Protein AF-A0A4Z1CUB9-F1 (afdb_monomer_lite)

Structure (mmCIF, N/CA/C/O backbone):
data_AF-A0A4Z1CUB9-F1
#
_entry.id   AF-A0A4Z1CUB9-F1
#
loop_
_atom_site.group_PDB
_atom_site.id
_atom_site.type_symbol
_atom_site.label_atom_id
_atom_site.label_alt_id
_atom_site.label_comp_id
_atom_site.label_asym_id
_atom_site.label_entity_id
_atom_site.label_seq_id
_atom_site.pdbx_PDB_ins_code
_atom_site.Cartn_x
_atom_site.Cartn_y
_atom_site.Cartn_z
_atom_site.occupancy
_atom_site.B_iso_or_equiv
_atom_site.auth_seq_id
_atom_site.auth_comp_id
_atom_site.auth_asym_id
_atom_site.auth_atom_id
_atom_site.pdbx_PDB_model_num
ATOM 1 N N . MET A 1 1 ? -4.296 -4.837 27.053 1.00 65.88 1 MET A N 1
ATOM 2 C CA . MET A 1 1 ? -3.183 -5.294 26.195 1.00 65.88 1 MET A CA 1
ATOM 3 C C . MET A 1 1 ? -3.447 -4.981 24.726 1.00 65.88 1 MET A C 1
ATOM 5 O O . MET A 1 1 ? -2.749 -4.130 24.208 1.00 65.88 1 MET A O 1
ATOM 9 N N . PHE A 1 2 ? -4.479 -5.542 24.079 1.00 73.50 2 PHE A N 1
ATOM 10 C CA . PHE A 1 2 ? -4.755 -5.252 22.656 1.00 73.50 2 PHE A CA 1
ATOM 11 C C . PHE A 1 2 ? -5.100 -3.783 22.350 1.00 73.50 2 PHE A C 1
ATOM 13 O O . PHE A 1 2 ? -4.668 -3.264 21.329 1.00 73.50 2 PHE A O 1
ATOM 20 N N . ALA A 1 3 ? -5.815 -3.082 23.239 1.00 77.69 3 ALA A N 1
ATOM 21 C CA . ALA A 1 3 ? -6.125 -1.659 23.049 1.00 77.69 3 ALA A CA 1
ATOM 22 C C . ALA A 1 3 ? -4.862 -0.770 23.013 1.00 77.69 3 ALA A C 1
ATOM 24 O O . ALA A 1 3 ? -4.746 0.096 22.152 1.00 77.69 3 ALA A O 1
ATOM 25 N N . ASP A 1 4 ? -3.881 -1.029 23.885 1.00 87.50 4 ASP A N 1
ATOM 26 C CA . ASP A 1 4 ? -2.621 -0.272 23.911 1.00 87.50 4 ASP A CA 1
ATOM 27 C C . ASP A 1 4 ? -1.769 -0.520 22.663 1.00 87.50 4 ASP A C 1
ATOM 29 O O . ASP A 1 4 ? -1.042 0.367 22.217 1.00 87.50 4 ASP A O 1
ATOM 33 N N . GLU A 1 5 ? -1.845 -1.727 22.102 1.00 91.31 5 GLU A N 1
ATOM 34 C CA . GLU A 1 5 ? -1.133 -2.100 20.881 1.00 91.31 5 GLU A CA 1
ATOM 35 C C . GLU A 1 5 ? -1.756 -1.443 19.643 1.00 91.31 5 GLU A C 1
ATOM 37 O O . GLU A 1 5 ? -1.029 -0.902 18.811 1.00 91.31 5 GLU A O 1
ATOM 42 N N . VAL A 1 6 ? -3.091 -1.398 19.562 1.00 92.12 6 VAL A N 1
ATOM 43 C CA . VAL A 1 6 ? -3.822 -0.669 18.510 1.00 92.12 6 VAL A CA 1
ATOM 44 C C . VAL A 1 6 ? -3.415 0.807 18.493 1.00 92.12 6 VAL A C 1
ATOM 46 O O . VAL A 1 6 ? -3.063 1.332 17.438 1.00 92.12 6 VAL A O 1
ATOM 49 N N . GLU A 1 7 ? -3.376 1.463 19.654 1.00 93.50 7 GLU A N 1
ATOM 50 C CA . GLU A 1 7 ? -2.996 2.880 19.750 1.00 93.50 7 GLU A CA 1
ATOM 51 C C . GLU A 1 7 ? -1.497 3.126 19.512 1.00 93.50 7 GLU A C 1
ATOM 53 O O . GLU A 1 7 ? -1.091 4.199 19.064 1.00 93.50 7 GLU A O 1
ATOM 58 N N . GLN A 1 8 ? -0.629 2.158 19.811 1.00 94.75 8 GLN A N 1
ATOM 59 C CA . GLN A 1 8 ? 0.788 2.243 19.439 1.00 94.75 8 GLN A CA 1
ATOM 60 C C . GLN A 1 8 ? 0.991 2.114 17.929 1.00 94.75 8 GLN A C 1
ATOM 62 O O . GLN A 1 8 ? 1.764 2.878 17.353 1.00 94.75 8 GLN A O 1
ATOM 67 N N . LEU A 1 9 ? 0.292 1.179 17.282 1.00 94.75 9 LEU A N 1
ATOM 68 C CA . LEU A 1 9 ? 0.345 1.008 15.832 1.00 94.75 9 LEU A CA 1
ATOM 69 C C . LEU A 1 9 ? -0.219 2.229 15.102 1.00 94.75 9 LEU A C 1
ATOM 71 O O . LEU A 1 9 ? 0.393 2.677 14.138 1.00 94.75 9 LEU A O 1
ATOM 75 N N . ALA A 1 10 ? -1.326 2.800 15.587 1.00 92.38 10 ALA A N 1
ATOM 76 C CA . ALA A 1 10 ? -1.898 4.023 15.029 1.00 92.38 10 ALA A CA 1
ATOM 77 C C . ALA A 1 10 ? -0.921 5.208 15.127 1.00 92.38 10 ALA A C 1
ATOM 79 O O . ALA A 1 10 ? -0.652 5.854 14.120 1.00 92.38 10 ALA A O 1
ATOM 80 N N . ARG A 1 11 ? -0.295 5.427 16.294 1.00 94.25 11 ARG A N 1
ATOM 81 C CA . ARG A 1 11 ? 0.723 6.485 16.458 1.00 94.25 11 ARG A CA 1
ATOM 82 C C . ARG A 1 11 ? 1.932 6.296 15.549 1.00 94.25 11 ARG A C 1
ATOM 84 O O . ARG A 1 11 ? 2.366 7.242 14.907 1.00 94.25 11 ARG A O 1
ATOM 91 N N . ARG A 1 12 ? 2.447 5.068 15.442 1.00 95.25 12 ARG A N 1
ATOM 92 C CA . ARG A 1 12 ? 3.533 4.758 14.499 1.00 95.25 12 ARG A CA 1
ATOM 93 C C . ARG A 1 12 ? 3.124 5.011 13.052 1.00 95.25 12 ARG A C 1
ATOM 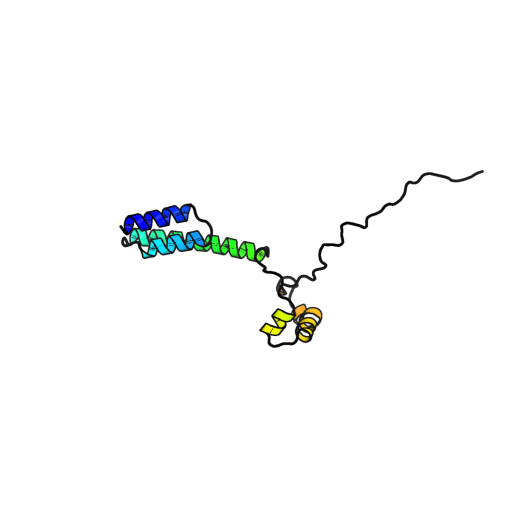95 O O . ARG A 1 12 ? 3.947 5.440 12.255 1.00 95.25 12 ARG A O 1
ATOM 102 N N . ALA A 1 13 ? 1.865 4.752 12.708 1.00 93.69 13 ALA A N 1
ATOM 103 C CA . ALA A 1 13 ? 1.356 5.022 11.374 1.00 93.69 13 ALA A CA 1
ATOM 104 C C . ALA A 1 13 ? 1.293 6.524 11.058 1.00 93.69 13 ALA A C 1
ATOM 106 O O . ALA A 1 13 ? 1.463 6.896 9.901 1.00 93.69 13 ALA A O 1
ATOM 107 N N . ASP A 1 14 ? 1.072 7.383 12.055 1.00 92.81 14 ASP A N 1
ATOM 108 C CA . ASP A 1 14 ? 1.096 8.841 11.873 1.00 92.81 14 ASP A CA 1
ATOM 109 C C . ASP A 1 14 ? 2.512 9.382 11.628 1.00 92.81 14 ASP A C 1
ATOM 111 O O . ASP A 1 14 ? 2.681 10.402 10.962 1.00 92.81 14 ASP A O 1
ATOM 115 N N . GLU A 1 15 ? 3.530 8.674 12.118 1.00 94.12 15 GLU A N 1
ATOM 116 C CA . GLU A 1 15 ? 4.945 8.971 11.870 1.00 94.12 15 GLU A CA 1
ATOM 117 C C . GLU A 1 15 ? 5.458 8.357 10.550 1.00 94.12 15 GLU A C 1
ATOM 119 O O . GLU A 1 15 ? 6.491 8.780 10.029 1.00 94.12 15 GLU A O 1
ATOM 124 N N . ALA A 1 16 ? 4.740 7.376 9.993 1.00 91.38 16 ALA A N 1
ATOM 125 C CA . ALA A 1 16 ? 5.107 6.661 8.774 1.00 91.38 16 ALA A CA 1
ATOM 126 C C . ALA A 1 16 ? 4.492 7.281 7.505 1.00 91.38 16 ALA A C 1
ATOM 128 O O . ALA A 1 16 ? 3.426 7.898 7.519 1.00 91.38 16 ALA A O 1
ATOM 129 N N . GLY A 1 17 ? 5.144 7.058 6.362 1.00 88.81 17 GLY A N 1
ATOM 130 C CA . GLY A 1 17 ? 4.672 7.486 5.042 1.00 88.81 17 GLY A CA 1
ATOM 131 C C . GLY A 1 17 ? 4.308 6.317 4.123 1.00 88.81 17 GLY A C 1
ATOM 132 O O . GLY A 1 17 ? 4.712 5.175 4.342 1.00 88.81 17 GLY A O 1
ATOM 133 N N . GLY A 1 18 ? 3.559 6.610 3.057 1.00 89.50 18 GLY A N 1
ATOM 134 C CA . GLY A 1 18 ? 3.336 5.684 1.943 1.00 89.50 18 GLY A CA 1
ATOM 135 C C . GLY A 1 18 ? 2.789 4.309 2.352 1.00 89.50 18 GLY A C 1
ATOM 136 O O . GLY A 1 18 ? 1.813 4.204 3.094 1.00 89.50 18 GLY A O 1
ATOM 137 N N . ALA A 1 19 ? 3.405 3.244 1.833 1.00 90.12 19 ALA A N 1
ATOM 138 C CA . ALA A 1 19 ? 2.953 1.865 2.035 1.00 90.12 19 ALA A CA 1
ATOM 139 C C . ALA A 1 19 ? 3.089 1.374 3.489 1.00 90.12 19 ALA A C 1
ATOM 141 O O . ALA A 1 19 ? 2.257 0.594 3.947 1.00 90.12 19 ALA A O 1
ATOM 142 N N . GLU A 1 20 ? 4.088 1.855 4.233 1.00 92.69 20 GLU A N 1
ATOM 143 C CA . GLU A 1 20 ? 4.299 1.462 5.632 1.00 92.69 20 GLU A CA 1
ATOM 144 C C . GLU A 1 20 ? 3.146 1.941 6.523 1.00 92.69 20 GLU A C 1
ATOM 146 O O . GLU A 1 20 ? 2.615 1.180 7.335 1.00 92.69 20 GLU A O 1
ATOM 151 N N . ARG A 1 21 ? 2.667 3.171 6.293 1.00 94.81 21 ARG A N 1
ATOM 152 C CA . ARG A 1 21 ? 1.475 3.699 6.968 1.00 94.81 21 ARG A CA 1
ATOM 153 C C . ARG A 1 21 ? 0.241 2.824 6.731 1.00 94.81 21 ARG A C 1
ATOM 155 O O . ARG A 1 21 ? -0.530 2.587 7.660 1.00 94.81 21 ARG A O 1
ATOM 162 N N . VAL A 1 22 ? 0.056 2.332 5.503 1.00 95.19 22 VAL A N 1
ATOM 163 C CA . VAL A 1 22 ? -1.058 1.433 5.149 1.00 95.19 22 VAL A CA 1
ATOM 164 C C . VAL A 1 22 ? -0.979 0.135 5.949 1.00 95.19 22 VAL A C 1
ATOM 166 O O . VAL A 1 22 ? -1.984 -0.299 6.511 1.00 95.19 22 VAL A O 1
ATOM 169 N N . GLU A 1 23 ? 0.205 -0.475 6.030 1.00 95.31 23 GLU A N 1
ATOM 170 C CA . GLU A 1 23 ? 0.391 -1.740 6.743 1.00 95.31 23 GLU A CA 1
ATOM 171 C C . GLU A 1 23 ? 0.133 -1.593 8.250 1.00 95.31 23 GLU A C 1
ATOM 173 O O . GLU A 1 23 ? -0.574 -2.414 8.842 1.00 95.31 23 GLU A O 1
ATOM 178 N N . LEU A 1 24 ? 0.659 -0.531 8.869 1.00 97.25 24 LEU A N 1
ATOM 179 C CA . LEU A 1 24 ? 0.490 -0.274 10.301 1.00 97.25 24 LEU A CA 1
ATOM 180 C C . LEU A 1 24 ? -0.985 -0.067 10.676 1.00 97.25 24 LEU A C 1
ATOM 182 O O . LEU A 1 24 ? -1.459 -0.668 11.645 1.00 97.25 24 LEU A O 1
ATOM 186 N N . LEU A 1 25 ? -1.736 0.705 9.881 1.00 96.62 25 LEU A N 1
ATOM 187 C CA . LEU A 1 25 ? -3.173 0.912 10.100 1.00 96.62 25 LEU A CA 1
ATOM 188 C C . LEU A 1 25 ? -3.990 -0.362 9.862 1.00 96.62 25 LEU A C 1
ATOM 190 O O . LEU A 1 25 ? -4.882 -0.668 10.654 1.00 96.62 25 LEU A O 1
ATOM 194 N N . ALA A 1 26 ? -3.660 -1.148 8.833 1.00 95.75 26 ALA A N 1
ATOM 195 C CA . ALA A 1 26 ? -4.323 -2.425 8.578 1.00 95.75 26 ALA A CA 1
ATOM 196 C C . ALA A 1 26 ? -4.093 -3.423 9.727 1.00 95.75 26 ALA A C 1
ATOM 198 O O . ALA A 1 26 ? -5.013 -4.136 10.139 1.00 95.75 26 ALA A O 1
ATOM 199 N N . ARG A 1 27 ? -2.878 -3.449 10.291 1.00 96.25 27 ARG A N 1
ATOM 200 C CA . ARG A 1 27 ? -2.551 -4.271 11.463 1.00 96.25 27 ARG A CA 1
ATOM 201 C C . ARG A 1 27 ? -3.319 -3.805 12.702 1.00 96.25 27 ARG A C 1
ATOM 203 O O . ARG A 1 27 ? -3.898 -4.644 13.390 1.00 96.25 27 ARG A O 1
ATOM 210 N N . ALA A 1 28 ? -3.400 -2.494 12.938 1.00 95.44 28 ALA A N 1
ATOM 211 C CA . ALA A 1 28 ? -4.203 -1.923 14.020 1.00 95.44 28 ALA A CA 1
ATOM 212 C C . ALA A 1 28 ? -5.695 -2.281 13.874 1.00 95.44 28 ALA A C 1
ATOM 214 O O . ALA A 1 28 ? -6.324 -2.728 14.831 1.00 95.44 28 ALA A O 1
ATOM 215 N N . ALA A 1 29 ? -6.252 -2.172 12.664 1.00 94.75 29 ALA A N 1
ATOM 216 C CA . ALA A 1 29 ? -7.647 -2.508 12.381 1.00 94.75 29 ALA A CA 1
ATOM 217 C C . ALA A 1 29 ? -7.970 -3.991 12.631 1.00 94.75 29 ALA A C 1
ATOM 219 O O . ALA A 1 29 ? -9.077 -4.319 13.056 1.00 94.75 29 ALA A O 1
ATOM 220 N N . ASN A 1 30 ? -7.020 -4.897 12.388 1.00 94.19 30 ASN A N 1
ATOM 221 C CA . ASN A 1 30 ? -7.199 -6.325 12.659 1.00 94.19 30 ASN A CA 1
ATOM 222 C C . ASN A 1 30 ? -7.168 -6.669 14.155 1.00 94.19 30 ASN A C 1
ATOM 224 O O . ASN A 1 30 ? -7.773 -7.661 14.555 1.00 94.19 30 ASN A O 1
ATOM 228 N N . LEU A 1 31 ? -6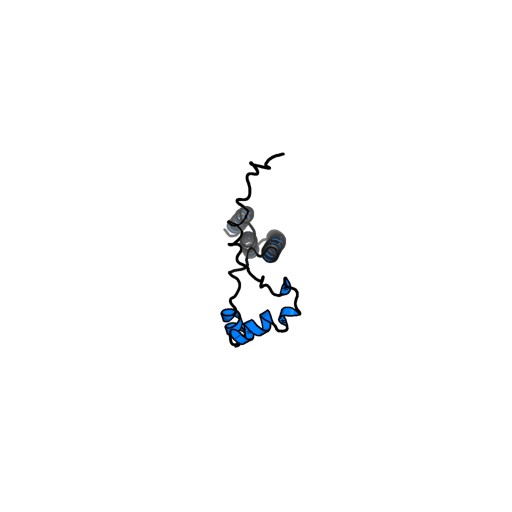.492 -5.858 14.973 1.00 95.38 31 LEU A N 1
ATOM 229 C CA . LEU A 1 31 ? -6.428 -6.023 16.430 1.00 95.38 31 LEU A CA 1
ATOM 230 C C . LEU A 1 31 ? -7.575 -5.309 17.166 1.00 95.38 31 LEU A C 1
ATOM 232 O O . LEU A 1 31 ? -7.864 -5.632 18.319 1.00 95.38 31 LEU A O 1
ATOM 236 N N . ALA A 1 32 ? -8.233 -4.345 16.521 1.00 93.69 32 ALA A N 1
ATOM 237 C CA . ALA A 1 32 ? -9.323 -3.582 17.112 1.00 93.69 32 ALA A CA 1
ATOM 238 C C . ALA A 1 32 ? -10.569 -4.457 17.352 1.00 93.69 32 ALA A C 1
ATOM 240 O O . ALA A 1 32 ? -11.209 -4.942 16.416 1.00 93.69 32 ALA A O 1
ATOM 241 N N . ILE A 1 33 ? -10.925 -4.623 18.630 1.00 92.00 33 ILE A N 1
ATOM 242 C CA . ILE A 1 33 ? -12.127 -5.351 19.068 1.00 92.00 33 ILE A CA 1
ATOM 243 C C . ILE A 1 33 ? -13.372 -4.458 18.968 1.00 92.00 33 ILE A C 1
ATOM 245 O O . ILE A 1 33 ? -14.442 -4.944 18.606 1.00 92.00 33 ILE A O 1
ATOM 249 N N . ASP A 1 34 ? -13.237 -3.160 19.268 1.00 93.62 34 ASP A N 1
ATOM 250 C CA . ASP A 1 34 ? -14.336 -2.199 19.139 1.00 93.62 34 ASP A CA 1
ATOM 251 C C . ASP A 1 34 ? -14.687 -1.982 17.653 1.00 93.62 34 ASP A C 1
ATOM 253 O O . ASP A 1 34 ? -13.833 -1.519 16.885 1.00 93.62 34 ASP A O 1
ATOM 257 N N . PRO A 1 35 ? -15.925 -2.292 17.222 1.00 92.88 35 PRO A N 1
ATOM 258 C CA . PRO A 1 35 ? -16.329 -2.164 15.826 1.00 92.88 35 PRO A CA 1
ATOM 259 C C . PRO A 1 35 ? -16.281 -0.723 15.304 1.00 92.88 35 PRO A C 1
ATOM 261 O O . PRO A 1 35 ? -16.009 -0.526 14.115 1.00 92.88 35 PRO A O 1
ATOM 264 N N . LEU A 1 36 ? -16.509 0.284 16.155 1.00 95.94 36 LEU A N 1
ATOM 265 C CA . LEU A 1 36 ? -16.438 1.685 15.732 1.00 95.94 36 LEU A CA 1
ATOM 266 C C . LEU A 1 36 ? -14.990 2.086 15.456 1.00 95.94 36 LEU A C 1
ATOM 268 O O . LEU A 1 36 ? -14.679 2.519 14.343 1.00 95.94 36 LEU A O 1
ATOM 272 N N . ARG A 1 37 ? -14.087 1.830 16.411 1.00 94.31 37 ARG A N 1
ATOM 273 C CA . ARG A 1 37 ? -12.650 2.065 16.228 1.00 94.31 37 ARG A CA 1
ATOM 274 C C . ARG A 1 37 ? -12.077 1.289 15.044 1.00 94.31 37 ARG A C 1
ATOM 276 O O . ARG A 1 37 ? -11.285 1.825 14.274 1.00 94.31 37 ARG A O 1
ATOM 283 N N . ARG A 1 38 ? -12.500 0.038 14.845 1.00 95.31 38 ARG A N 1
ATOM 284 C CA . ARG A 1 38 ? -12.083 -0.765 13.688 1.00 95.31 38 ARG A CA 1
ATOM 285 C C . ARG A 1 38 ? -12.501 -0.125 12.366 1.00 95.31 38 ARG A C 1
ATOM 287 O O . ARG A 1 38 ? -11.700 -0.080 11.436 1.00 95.31 38 ARG A O 1
ATOM 294 N N . THR A 1 39 ? -13.734 0.370 12.280 1.00 97.50 39 THR A N 1
ATOM 295 C CA . THR A 1 39 ? -14.244 1.034 11.071 1.00 97.50 39 THR A CA 1
ATOM 296 C C . THR A 1 39 ? -13.447 2.298 10.765 1.00 97.50 39 THR A C 1
ATOM 298 O O . THR A 1 39 ? -13.033 2.500 9.626 1.00 97.50 39 THR A O 1
ATOM 301 N N . GLU A 1 40 ? -13.157 3.105 11.784 1.00 97.12 40 GLU A N 1
ATOM 302 C CA . GLU A 1 40 ? -12.318 4.297 11.653 1.00 97.12 40 GLU A CA 1
ATOM 303 C C . GLU A 1 40 ? -10.924 3.957 11.102 1.00 97.12 40 GLU A C 1
ATOM 305 O O . GLU A 1 40 ? -10.485 4.537 10.108 1.00 97.12 40 GLU A O 1
ATOM 310 N N . LEU A 1 41 ? -10.254 2.953 11.677 1.00 96.69 41 LEU A N 1
ATOM 311 C CA . LEU A 1 41 ? -8.931 2.511 11.224 1.00 96.69 41 LEU A CA 1
ATOM 312 C C . LEU A 1 41 ? -8.951 1.996 9.776 1.00 96.69 41 LEU A C 1
ATOM 314 O O . LEU A 1 41 ? -8.011 2.244 9.019 1.00 96.69 41 LEU A O 1
ATOM 318 N N . LEU A 1 42 ? -10.027 1.327 9.351 1.00 96.75 42 LEU A N 1
ATOM 319 C CA . LEU A 1 42 ? -10.198 0.901 7.959 1.00 96.75 42 LEU A CA 1
ATOM 320 C C . LEU A 1 42 ? -10.372 2.091 7.007 1.00 96.75 42 LEU A C 1
ATOM 322 O O . LEU A 1 42 ? -9.785 2.089 5.924 1.00 96.75 42 LEU A O 1
ATOM 326 N N . MET A 1 43 ? -11.117 3.125 7.407 1.00 97.25 43 MET A N 1
ATOM 327 C CA . MET A 1 43 ? -11.245 4.353 6.614 1.00 97.25 43 MET A CA 1
ATOM 328 C C . MET A 1 43 ? -9.893 5.063 6.472 1.00 97.25 43 MET A C 1
ATOM 330 O O . MET A 1 43 ? -9.520 5.462 5.368 1.00 97.25 43 MET A O 1
ATOM 334 N N . LEU A 1 44 ? -9.119 5.147 7.558 1.00 96.31 44 LEU A N 1
ATOM 335 C CA . LEU A 1 44 ? -7.765 5.705 7.534 1.00 96.31 44 LEU A CA 1
ATOM 336 C C . LEU A 1 44 ? -6.815 4.879 6.656 1.00 96.31 44 LEU A C 1
ATOM 338 O O . LEU A 1 44 ? -5.997 5.451 5.936 1.00 96.31 44 LEU A O 1
ATOM 342 N N . THR A 1 45 ? -6.940 3.549 6.681 1.00 96.69 45 THR A N 1
ATOM 343 C CA . THR A 1 45 ? -6.170 2.639 5.819 1.00 96.69 45 THR A CA 1
ATOM 344 C C . THR A 1 45 ? -6.481 2.892 4.344 1.00 96.69 45 THR A C 1
ATOM 346 O O . THR A 1 45 ? -5.567 2.969 3.526 1.00 96.69 45 THR A O 1
ATOM 349 N N . ALA A 1 46 ? -7.761 3.055 3.994 1.00 93.81 46 ALA A N 1
ATOM 350 C CA . ALA A 1 46 ? -8.184 3.317 2.622 1.00 93.81 46 ALA A CA 1
ATOM 351 C C . ALA A 1 46 ? -7.670 4.672 2.100 1.00 93.81 46 ALA A C 1
ATOM 353 O O . ALA A 1 46 ? -7.164 4.736 0.978 1.00 93.81 46 ALA A O 1
ATOM 354 N N . ASP A 1 47 ? -7.735 5.733 2.912 1.00 94.75 47 ASP A N 1
ATOM 355 C CA . ASP A 1 47 ? -7.158 7.041 2.562 1.00 94.75 47 ASP A CA 1
ATOM 356 C C . ASP A 1 47 ? -5.634 6.948 2.367 1.00 94.75 47 ASP A C 1
ATOM 358 O O . ASP A 1 47 ? -5.108 7.403 1.347 1.00 94.75 47 ASP A O 1
ATOM 362 N N . ALA A 1 48 ? -4.931 6.275 3.288 1.00 92.44 48 ALA A N 1
ATOM 363 C CA . ALA A 1 48 ? -3.491 6.034 3.188 1.00 92.44 48 ALA A CA 1
ATOM 364 C C . ALA A 1 48 ? -3.128 5.303 1.888 1.00 92.44 48 ALA A C 1
ATOM 366 O O . ALA A 1 48 ? -2.205 5.706 1.178 1.00 92.44 48 ALA A O 1
ATOM 367 N N . ALA A 1 49 ? -3.881 4.251 1.557 1.00 91.94 49 ALA A N 1
ATOM 368 C CA . ALA A 1 49 ? -3.661 3.446 0.364 1.00 91.94 49 ALA A CA 1
ATOM 369 C C . ALA A 1 49 ? -3.903 4.260 -0.911 1.00 91.94 49 ALA A C 1
ATOM 371 O O . ALA A 1 49 ? -3.131 4.148 -1.861 1.00 91.94 49 ALA A O 1
ATOM 372 N N . GLY A 1 50 ? -4.923 5.124 -0.919 1.00 89.38 50 GLY A N 1
ATOM 373 C CA . GLY A 1 50 ? -5.190 6.040 -2.026 1.00 89.38 50 GLY A CA 1
ATOM 374 C C . GLY A 1 50 ? -4.028 7.001 -2.286 1.00 89.38 50 GLY A C 1
ATOM 375 O O . GLY A 1 50 ? -3.594 7.147 -3.431 1.00 89.38 50 GLY A O 1
ATOM 376 N N . ARG A 1 51 ? -3.474 7.611 -1.230 1.00 91.50 51 ARG A N 1
ATOM 377 C CA . ARG A 1 51 ? -2.310 8.510 -1.340 1.00 91.50 51 ARG A CA 1
ATOM 378 C C . ARG A 1 51 ? -1.058 7.764 -1.792 1.00 91.50 51 ARG A C 1
ATOM 380 O O . ARG A 1 51 ? -0.430 8.181 -2.761 1.00 91.50 51 ARG A O 1
ATOM 387 N N . ALA A 1 52 ? -0.756 6.625 -1.171 1.00 89.31 52 ALA A N 1
ATOM 388 C CA . ALA A 1 52 ? 0.397 5.803 -1.531 1.00 89.31 52 ALA A CA 1
ATOM 389 C C . ALA A 1 52 ? 0.322 5.320 -2.991 1.00 89.31 52 ALA A C 1
ATOM 391 O O . ALA A 1 52 ? 1.309 5.378 -3.724 1.00 89.31 52 ALA A O 1
ATOM 392 N N . ALA A 1 53 ? -0.861 4.901 -3.453 1.00 85.38 53 ALA A N 1
ATOM 393 C CA . ALA A 1 53 ? -1.077 4.519 -4.844 1.00 85.38 53 ALA A CA 1
ATOM 394 C C . ALA A 1 53 ? -0.890 5.706 -5.800 1.00 85.38 53 ALA A C 1
ATOM 396 O O . ALA A 1 53 ? -0.299 5.550 -6.870 1.00 85.38 53 ALA A O 1
ATOM 397 N N . HIS A 1 54 ? -1.363 6.897 -5.421 1.00 85.06 54 HIS A N 1
ATOM 398 C CA . HIS A 1 54 ? -1.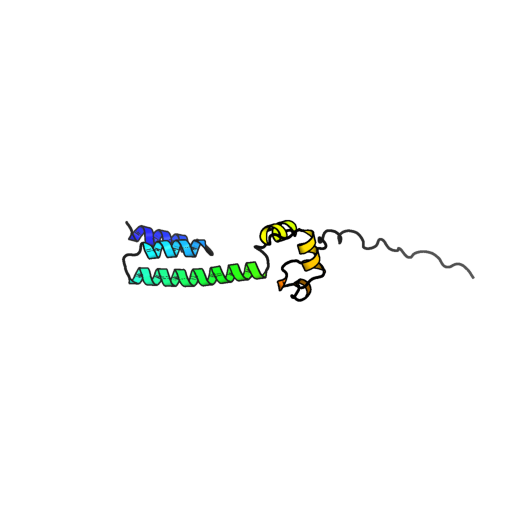170 8.109 -6.213 1.00 85.06 54 HIS A CA 1
ATOM 399 C C . HIS A 1 54 ? 0.313 8.482 -6.338 1.00 85.06 54 HIS A C 1
ATOM 401 O O . HIS A 1 54 ? 0.786 8.770 -7.438 1.00 85.06 54 HIS A O 1
ATOM 407 N N . GLU A 1 55 ? 1.059 8.424 -5.237 1.00 85.06 55 GLU A N 1
ATOM 408 C CA . GLU A 1 55 ? 2.499 8.678 -5.209 1.00 85.06 55 GLU A CA 1
ATOM 409 C C . GLU A 1 55 ? 3.267 7.660 -6.053 1.00 85.06 55 GLU A C 1
ATOM 411 O O . GLU A 1 55 ? 4.064 8.054 -6.908 1.00 85.06 55 GLU A O 1
ATOM 416 N N . ALA A 1 56 ? 2.968 6.367 -5.898 1.00 80.62 56 ALA A N 1
ATOM 417 C CA . ALA A 1 56 ? 3.577 5.299 -6.685 1.00 80.62 56 ALA A CA 1
ATOM 418 C C . ALA A 1 56 ? 3.278 5.451 -8.185 1.00 80.62 56 ALA A C 1
ATOM 420 O O . ALA A 1 56 ? 4.176 5.322 -9.019 1.00 80.62 56 ALA A O 1
ATOM 421 N N . ALA A 1 57 ? 2.039 5.795 -8.549 1.00 76.12 57 ALA A N 1
ATOM 422 C CA . ALA A 1 57 ? 1.671 6.082 -9.932 1.00 76.12 57 ALA A CA 1
ATOM 423 C C . ALA A 1 57 ? 2.383 7.337 -10.466 1.00 76.12 57 ALA A C 1
ATOM 425 O O . ALA A 1 57 ? 2.794 7.370 -11.629 1.00 76.12 57 ALA A O 1
ATOM 426 N N . GLY A 1 58 ? 2.557 8.363 -9.630 1.00 76.50 58 GLY A N 1
ATOM 427 C CA . GLY A 1 58 ? 3.339 9.556 -9.943 1.00 76.50 58 GLY A CA 1
ATOM 428 C C . GLY A 1 58 ? 4.807 9.226 -10.220 1.00 76.50 58 GLY A C 1
ATOM 429 O O . GLY A 1 58 ? 5.329 9.607 -11.268 1.00 76.50 58 GLY A O 1
ATOM 430 N N . ALA A 1 59 ? 5.444 8.459 -9.336 1.00 73.88 59 ALA A N 1
ATOM 431 C CA . ALA A 1 59 ? 6.824 7.998 -9.480 1.00 73.88 59 ALA A CA 1
ATOM 432 C C . ALA A 1 59 ? 7.005 7.123 -10.732 1.00 73.88 59 ALA A C 1
ATOM 434 O O . ALA A 1 59 ? 7.928 7.335 -11.520 1.00 73.88 59 ALA A O 1
ATOM 435 N N . ALA A 1 60 ? 6.071 6.204 -10.995 1.00 68.56 60 ALA A N 1
ATOM 436 C CA . ALA A 1 60 ? 6.071 5.383 -12.205 1.00 68.56 60 ALA A CA 1
ATOM 437 C C . ALA A 1 60 ? 5.943 6.229 -13.484 1.00 68.56 60 ALA A C 1
ATOM 439 O O . ALA A 1 60 ? 6.642 5.980 -14.467 1.00 68.56 60 ALA A O 1
ATOM 440 N N . ARG A 1 61 ? 5.100 7.273 -13.477 1.00 67.69 61 ARG A N 1
ATOM 441 C CA . ARG A 1 61 ? 4.977 8.219 -14.602 1.00 67.69 61 ARG A CA 1
ATOM 442 C C . ARG A 1 61 ? 6.250 9.035 -14.828 1.00 67.69 61 ARG A C 1
ATOM 444 O O . ARG A 1 61 ? 6.556 9.332 -15.982 1.00 67.69 61 ARG A O 1
ATOM 451 N N . ARG A 1 62 ? 6.966 9.395 -13.759 1.00 75.38 62 ARG A N 1
ATOM 452 C CA . ARG A 1 62 ? 8.264 10.091 -13.822 1.00 75.38 62 ARG A CA 1
ATOM 453 C C . ARG A 1 62 ? 9.430 9.155 -14.157 1.00 75.38 62 ARG A C 1
ATOM 455 O O . ARG A 1 62 ? 10.482 9.625 -14.568 1.00 75.38 62 ARG A O 1
ATOM 462 N N . GLY A 1 63 ? 9.221 7.841 -14.063 1.00 66.81 63 GLY A N 1
ATOM 463 C CA . GLY A 1 63 ? 10.236 6.827 -14.344 1.00 66.81 63 GLY A CA 1
ATOM 464 C C . GLY A 1 63 ? 11.225 6.606 -13.197 1.00 66.81 63 GLY A C 1
ATOM 465 O O . GLY A 1 63 ? 12.263 6.000 -13.429 1.00 66.81 63 GLY A O 1
ATOM 466 N N . GLU A 1 64 ? 10.905 7.064 -11.984 1.00 65.44 64 GLU A N 1
ATOM 467 C CA . GLU A 1 64 ? 11.787 7.025 -10.802 1.00 65.44 64 GLU A CA 1
ATOM 468 C C . GLU A 1 64 ? 12.014 5.602 -10.263 1.00 65.44 64 GLU A C 1
ATOM 470 O O . GLU A 1 64 ? 13.050 5.337 -9.671 1.00 65.44 64 GLU A O 1
ATOM 475 N N . ASN A 1 65 ? 11.093 4.674 -10.548 1.00 59.41 65 ASN A N 1
ATOM 476 C CA . ASN A 1 65 ? 11.195 3.251 -10.190 1.00 59.41 65 ASN A CA 1
ATOM 477 C C . ASN A 1 65 ? 11.448 2.352 -11.412 1.00 59.41 65 ASN A C 1
ATOM 479 O O . ASN A 1 65 ? 11.103 1.171 -11.404 1.00 59.41 65 ASN A O 1
ATOM 483 N N . ARG A 1 66 ? 11.987 2.903 -12.511 1.00 59.00 66 ARG A N 1
ATOM 484 C CA . ARG A 1 66 ? 12.561 2.049 -13.553 1.00 59.00 66 ARG A CA 1
ATOM 485 C C . ARG A 1 66 ? 13.883 1.523 -13.014 1.00 59.00 66 ARG A C 1
ATOM 487 O O . ARG A 1 66 ? 14.910 2.179 -13.175 1.00 59.00 66 ARG A O 1
ATOM 494 N N . ASP A 1 67 ? 13.857 0.331 -12.428 1.00 57.19 67 ASP A N 1
ATOM 495 C CA . ASP A 1 67 ? 15.062 -0.492 -12.407 1.00 57.19 67 ASP A CA 1
ATOM 496 C C . ASP A 1 67 ? 15.643 -0.529 -13.826 1.00 57.19 67 ASP A C 1
ATOM 498 O O . ASP A 1 67 ? 14.897 -0.448 -14.812 1.00 57.19 67 ASP A O 1
ATOM 502 N N . ALA A 1 68 ? 16.977 -0.545 -13.903 1.00 58.56 68 ALA A N 1
ATOM 503 C CA . ALA A 1 68 ? 17.769 -0.419 -15.124 1.00 58.56 68 ALA A CA 1
ATOM 504 C C . ALA A 1 68 ? 17.050 -1.005 -16.349 1.00 58.56 68 ALA A C 1
ATOM 506 O O . ALA A 1 68 ? 16.594 -2.147 -16.306 1.00 58.56 68 ALA A O 1
ATOM 507 N N . GLN A 1 69 ? 16.932 -0.207 -17.421 1.00 61.59 69 GLN A N 1
ATOM 508 C CA . GLN A 1 69 ? 16.220 -0.598 -18.643 1.00 61.59 69 GLN A CA 1
ATOM 509 C C . GLN A 1 69 ? 16.520 -2.056 -19.004 1.00 61.59 69 GLN A C 1
ATOM 511 O O . GLN A 1 69 ? 17.685 -2.419 -19.180 1.00 61.59 69 GLN A O 1
ATOM 516 N N . ALA A 1 70 ? 15.468 -2.874 -19.107 1.00 61.69 70 ALA A N 1
ATOM 517 C CA . ALA A 1 70 ? 15.617 -4.286 -19.423 1.00 61.69 70 ALA A CA 1
ATOM 518 C C . ALA A 1 70 ? 16.415 -4.446 -20.725 1.00 61.69 70 ALA A C 1
ATOM 520 O O . ALA A 1 70 ? 16.081 -3.848 -21.754 1.00 61.69 70 ALA A O 1
ATOM 521 N N . THR A 1 71 ? 17.487 -5.234 -20.685 1.00 68.44 71 THR A N 1
ATOM 522 C CA . THR A 1 71 ? 18.326 -5.463 -21.862 1.00 68.44 71 THR A CA 1
ATOM 523 C C . THR A 1 71 ? 17.571 -6.315 -22.885 1.00 68.44 71 THR A C 1
ATOM 525 O O . THR A 1 71 ? 16.698 -7.113 -22.537 1.00 68.44 71 THR A O 1
ATOM 528 N N . TYR A 1 72 ? 17.928 -6.207 -24.170 1.00 70.94 72 TYR A N 1
ATOM 529 C CA . TYR A 1 72 ? 17.338 -7.056 -25.220 1.00 70.94 72 TYR A CA 1
ATOM 530 C C . TYR A 1 72 ? 17.478 -8.557 -24.929 1.00 70.94 72 TYR A C 1
ATOM 532 O O . TYR A 1 72 ? 16.661 -9.356 -25.377 1.00 70.94 72 TYR A O 1
ATOM 540 N N . GLU A 1 73 ? 18.501 -8.934 -24.167 1.00 70.06 73 GLU A N 1
ATOM 541 C CA . GLU A 1 73 ? 18.741 -10.303 -23.726 1.00 70.06 73 GLU A CA 1
ATOM 542 C C . GLU A 1 73 ? 17.746 -10.746 -22.646 1.00 70.06 73 GLU A C 1
ATOM 544 O O . GLU A 1 73 ? 17.178 -11.829 -22.756 1.00 70.06 73 GLU A O 1
ATOM 549 N N . GLN A 1 74 ? 17.442 -9.888 -21.668 1.00 71.81 74 GLN A N 1
ATOM 550 C CA . GLN A 1 74 ? 16.421 -10.156 -20.648 1.00 71.81 74 GLN A CA 1
ATOM 551 C C . GLN A 1 74 ? 15.018 -10.262 -21.261 1.00 71.81 74 GLN A C 1
ATOM 553 O O . GLN A 1 74 ? 14.248 -11.159 -20.915 1.00 71.81 74 GLN A O 1
ATOM 558 N N . ILE A 1 75 ? 14.705 -9.387 -22.222 1.00 71.50 75 ILE A N 1
ATOM 559 C CA . ILE A 1 75 ? 13.437 -9.423 -22.964 1.00 71.50 75 ILE A CA 1
ATOM 560 C C . ILE A 1 75 ? 13.347 -10.704 -23.809 1.00 71.50 75 ILE A C 1
ATOM 562 O O . ILE A 1 75 ? 12.312 -11.371 -23.818 1.00 71.50 75 ILE A O 1
ATOM 566 N N . GLY A 1 76 ? 14.439 -11.084 -24.483 1.00 75.62 76 GLY A N 1
ATOM 567 C CA . GLY A 1 76 ? 14.519 -12.326 -25.254 1.00 75.62 76 GLY A CA 1
ATOM 568 C C . GLY A 1 76 ? 14.333 -13.567 -24.389 1.00 75.62 76 GLY A C 1
ATOM 569 O O . GLY A 1 76 ? 13.518 -14.427 -24.717 1.00 75.62 76 GLY A O 1
ATOM 570 N N . ALA A 1 77 ? 15.002 -13.623 -23.237 1.00 73.06 77 ALA A N 1
ATOM 571 C CA . ALA A 1 77 ? 14.872 -14.723 -22.289 1.00 73.06 77 ALA A CA 1
ATOM 572 C C . ALA A 1 77 ? 13.426 -14.893 -21.789 1.00 73.06 77 ALA A C 1
ATOM 574 O O . ALA A 1 77 ? 12.907 -16.010 -21.789 1.00 73.06 77 ALA A O 1
ATOM 575 N N . ALA A 1 78 ? 12.744 -13.796 -21.436 1.00 75.06 78 ALA A N 1
ATOM 576 C CA . ALA A 1 78 ? 11.352 -13.829 -20.983 1.00 75.06 78 ALA A CA 1
ATOM 577 C C . ALA A 1 78 ? 10.373 -14.277 -22.085 1.00 75.06 78 ALA A C 1
ATOM 579 O O . ALA A 1 78 ? 9.436 -15.029 -21.820 1.00 75.06 78 ALA A O 1
ATOM 580 N N . ALA A 1 79 ? 10.607 -13.852 -23.330 1.00 75.56 79 ALA A N 1
ATOM 581 C CA . ALA A 1 79 ? 9.758 -14.178 -24.475 1.00 75.56 79 ALA A CA 1
ATOM 582 C C . ALA A 1 79 ? 10.132 -15.497 -25.180 1.00 75.56 79 ALA A C 1
ATOM 584 O O . ALA A 1 79 ? 9.465 -15.881 -26.138 1.00 75.56 79 ALA A O 1
ATOM 585 N N . ARG A 1 80 ? 11.193 -16.190 -24.733 1.00 82.69 80 ARG A N 1
ATOM 586 C CA . ARG A 1 80 ? 11.815 -17.336 -25.431 1.00 82.69 80 ARG A CA 1
ATOM 587 C C . ARG A 1 80 ? 12.223 -17.008 -26.875 1.00 82.69 80 ARG A C 1
ATOM 589 O O . ARG A 1 80 ? 12.100 -17.835 -27.776 1.00 82.69 80 ARG A O 1
ATOM 596 N N . LEU A 1 81 ? 12.715 -15.793 -27.087 1.00 79.75 81 LEU A N 1
ATOM 597 C CA . LEU A 1 81 ? 13.203 -15.288 -28.367 1.00 79.75 81 LEU A CA 1
ATOM 598 C C . LEU A 1 81 ? 14.706 -15.018 -28.286 1.00 79.75 81 LEU A C 1
ATOM 600 O O . LEU A 1 81 ? 15.237 -14.675 -27.230 1.00 79.75 81 LEU A O 1
ATOM 604 N N . SER A 1 82 ? 15.405 -15.129 -29.415 1.00 80.50 82 SER A N 1
ATOM 605 C CA . SER A 1 82 ? 16.804 -14.709 -29.467 1.00 80.50 82 SER A CA 1
ATOM 606 C C . SER A 1 82 ? 16.918 -13.185 -29.377 1.00 80.50 82 SER A C 1
ATOM 608 O O . SER A 1 82 ? 16.043 -12.444 -29.841 1.00 80.50 82 SER A O 1
ATOM 610 N N . ARG A 1 83 ? 18.037 -12.709 -28.822 1.00 76.88 83 ARG A N 1
ATOM 611 C CA . ARG A 1 83 ? 18.361 -11.278 -28.718 1.00 76.88 83 ARG A CA 1
ATOM 612 C C . ARG A 1 83 ? 18.206 -10.547 -30.057 1.00 76.88 83 ARG A C 1
ATOM 614 O O . ARG A 1 83 ? 17.659 -9.449 -30.087 1.00 76.88 83 ARG A O 1
ATOM 621 N N . ASP A 1 84 ? 18.644 -11.159 -31.156 1.00 75.56 84 ASP A N 1
ATOM 622 C CA . ASP A 1 84 ? 18.597 -10.552 -32.493 1.00 75.56 84 ASP A CA 1
ATOM 623 C C . ASP A 1 84 ? 17.170 -10.395 -33.024 1.00 75.56 84 ASP A C 1
ATOM 625 O O . ASP A 1 84 ? 16.861 -9.411 -33.702 1.00 75.56 84 ASP A O 1
ATOM 629 N N . VAL A 1 85 ? 16.280 -11.339 -32.699 1.00 75.62 85 VAL A N 1
ATOM 630 C CA . VAL A 1 85 ? 14.855 -11.243 -33.043 1.00 75.62 85 VAL A CA 1
ATOM 631 C C . VAL A 1 85 ? 14.212 -10.101 -32.264 1.00 75.62 85 VAL A C 1
ATOM 633 O O . VAL A 1 85 ? 13.520 -9.277 -32.859 1.00 75.62 85 VAL A O 1
ATOM 636 N N . VAL A 1 86 ? 14.503 -9.988 -30.966 1.00 75.56 86 VAL A N 1
ATOM 637 C CA . VAL A 1 86 ? 14.008 -8.885 -30.130 1.00 75.56 86 VAL A CA 1
ATOM 638 C C . VAL A 1 86 ? 14.537 -7.536 -30.620 1.00 75.56 86 VAL A C 1
ATOM 640 O O . VAL A 1 86 ? 13.759 -6.599 -30.783 1.00 75.56 86 VAL A O 1
ATOM 643 N N . TYR A 1 87 ? 15.832 -7.436 -30.931 1.00 71.44 87 TYR A N 1
ATOM 644 C CA . TYR A 1 87 ? 16.444 -6.216 -31.463 1.00 71.44 87 TYR A CA 1
ATOM 645 C C . TYR A 1 87 ? 15.801 -5.778 -32.784 1.00 71.44 87 TYR A C 1
ATOM 647 O O . TYR A 1 87 ? 15.479 -4.600 -32.962 1.00 71.44 87 TYR A O 1
ATOM 655 N N . ARG A 1 88 ? 15.573 -6.721 -33.707 1.00 72.06 88 ARG A N 1
ATOM 656 C CA . ARG A 1 88 ? 14.954 -6.440 -35.008 1.00 72.06 88 ARG A CA 1
ATOM 657 C C . ARG A 1 88 ? 13.496 -6.018 -34.856 1.00 72.06 88 ARG A C 1
ATOM 659 O O . ARG A 1 88 ? 13.090 -5.055 -35.495 1.00 72.06 88 ARG A O 1
ATOM 666 N N . GLN A 1 89 ? 12.737 -6.677 -33.979 1.00 71.00 89 GLN A N 1
ATOM 667 C CA . GLN A 1 89 ? 11.352 -6.301 -33.681 1.00 71.00 89 GLN A CA 1
ATOM 668 C C . GLN A 1 89 ? 11.257 -4.918 -33.033 1.00 71.00 89 GLN A C 1
ATOM 670 O O . GLN A 1 89 ? 10.369 -4.135 -33.362 1.00 71.00 89 GLN A O 1
ATOM 675 N N . HIS A 1 90 ? 12.208 -4.588 -32.161 1.00 66.75 90 HIS A N 1
ATOM 676 C CA . HIS A 1 90 ? 12.254 -3.305 -31.477 1.00 66.75 90 HIS A CA 1
ATOM 677 C C . HIS A 1 90 ? 12.676 -2.141 -32.397 1.00 66.75 90 HIS A C 1
ATOM 679 O O . HIS A 1 90 ? 12.110 -1.050 -32.331 1.00 66.75 90 HIS A O 1
ATOM 685 N N . THR A 1 91 ? 13.661 -2.377 -33.271 1.00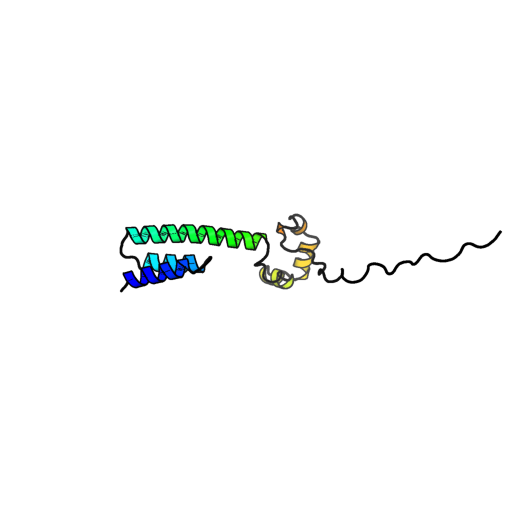 65.12 91 THR A N 1
ATOM 686 C CA . THR A 1 91 ? 14.279 -1.340 -34.122 1.00 65.12 91 THR A CA 1
ATOM 687 C C . THR A 1 91 ? 13.590 -1.195 -35.482 1.00 65.12 91 THR A C 1
ATOM 689 O O . THR A 1 91 ? 13.612 -0.114 -36.064 1.00 65.12 91 THR A O 1
ATOM 692 N N . HIS A 1 92 ? 12.975 -2.267 -35.990 1.00 63.41 92 HIS A N 1
ATOM 693 C CA . HIS A 1 92 ? 12.440 -2.356 -37.355 1.00 63.41 92 HIS A CA 1
ATOM 694 C C . HIS A 1 92 ? 11.094 -3.102 -37.464 1.00 63.41 92 HIS A C 1
ATOM 696 O O . HIS A 1 92 ? 10.598 -3.270 -38.575 1.00 63.41 92 HIS A O 1
ATOM 702 N N . GLY A 1 93 ? 10.518 -3.579 -36.356 1.00 59.66 93 GLY A N 1
ATOM 703 C CA . GLY A 1 93 ? 9.270 -4.354 -36.341 1.00 59.66 93 GLY A CA 1
ATOM 704 C C . GLY A 1 93 ? 8.084 -3.602 -35.740 1.00 59.66 93 GLY A C 1
ATOM 705 O O . GLY A 1 93 ? 8.109 -2.378 -35.592 1.00 59.66 93 GLY A O 1
ATOM 706 N N . GLU A 1 94 ? 7.035 -4.343 -35.372 1.00 56.69 94 GLU A N 1
ATOM 707 C CA . GLU A 1 94 ? 5.766 -3.791 -34.865 1.00 56.69 94 GLU A CA 1
ATOM 708 C C . GLU A 1 94 ? 5.924 -2.895 -33.633 1.00 56.69 94 GLU A C 1
ATOM 710 O O . GLU A 1 94 ? 5.073 -2.040 -33.398 1.00 56.69 94 GLU A O 1
ATOM 715 N N . ALA A 1 95 ? 7.020 -2.998 -32.878 1.00 54.19 95 ALA A N 1
ATOM 716 C CA . ALA A 1 95 ? 7.283 -2.093 -31.762 1.00 54.19 95 ALA A CA 1
ATOM 717 C C . ALA A 1 95 ? 7.339 -0.617 -32.205 1.00 54.19 95 ALA A C 1
ATOM 719 O O . ALA A 1 95 ? 6.967 0.266 -31.434 1.00 54.19 95 ALA A O 1
ATOM 720 N N . LEU A 1 96 ? 7.739 -0.325 -33.451 1.00 51.25 96 LEU A N 1
ATOM 721 C CA . LEU A 1 96 ? 7.707 1.031 -34.016 1.00 51.25 96 LEU A CA 1
ATOM 722 C C . LEU A 1 96 ? 6.282 1.579 -34.199 1.00 51.25 96 LEU A C 1
ATOM 724 O O . LEU A 1 96 ? 6.115 2.798 -34.215 1.00 51.25 96 LEU A O 1
ATOM 728 N N . SER A 1 97 ? 5.272 0.705 -34.324 1.00 56.75 97 SER A N 1
ATOM 729 C CA . SER A 1 97 ? 3.859 1.109 -34.403 1.00 56.75 97 SER A CA 1
ATOM 730 C C . SER A 1 97 ? 3.353 1.687 -33.077 1.00 56.75 97 SER A C 1
ATOM 732 O O . SER A 1 97 ? 2.385 2.446 -33.050 1.00 56.75 97 SER A O 1
ATOM 734 N N . TRP A 1 98 ? 4.035 1.379 -31.968 1.00 49.50 98 TRP A N 1
ATOM 735 C CA . TRP A 1 98 ? 3.731 1.922 -30.653 1.00 49.50 98 TRP A CA 1
ATOM 736 C C . TRP A 1 98 ? 4.514 3.214 -30.404 1.00 49.50 98 TRP A C 1
ATOM 738 O O . TRP A 1 98 ? 5.690 3.371 -30.758 1.00 49.50 98 TRP A O 1
ATOM 748 N N . SER A 1 99 ? 3.863 4.178 -29.749 1.00 52.97 99 SER A N 1
ATOM 749 C CA . SER A 1 99 ? 4.502 5.450 -29.393 1.00 52.97 99 SER A CA 1
ATOM 750 C C . SER A 1 99 ? 5.777 5.227 -28.559 1.00 52.97 99 SER A C 1
ATOM 752 O O . SER A 1 99 ? 5.855 4.293 -27.761 1.00 52.97 99 SER A O 1
ATOM 754 N N . ALA A 1 100 ? 6.786 6.095 -28.706 1.00 54.62 100 ALA A N 1
ATOM 755 C CA . ALA A 1 100 ? 8.060 5.979 -27.976 1.00 54.62 100 ALA A CA 1
ATOM 756 C C . ALA A 1 100 ? 7.876 5.935 -26.443 1.00 54.62 100 ALA A C 1
ATOM 758 O O . ALA A 1 100 ? 8.654 5.310 -25.729 1.00 54.62 100 ALA A O 1
ATOM 759 N N . LYS A 1 101 ? 6.798 6.551 -25.943 1.00 54.41 101 LYS A N 1
ATOM 760 C CA . LYS A 1 101 ? 6.395 6.530 -24.534 1.00 54.41 101 LYS A CA 1
ATOM 761 C C . LYS A 1 101 ? 5.859 5.162 -24.084 1.00 54.41 101 LYS A C 1
ATOM 763 O O . LYS A 1 101 ? 6.130 4.761 -22.958 1.00 54.41 101 LYS A O 1
ATOM 768 N N . ALA A 1 102 ? 5.129 4.453 -24.949 1.00 56.00 102 ALA A N 1
ATOM 769 C CA . ALA A 1 102 ? 4.587 3.117 -24.678 1.00 56.00 102 ALA A CA 1
ATOM 770 C C . ALA A 1 102 ? 5.641 2.007 -24.813 1.00 56.00 102 ALA A C 1
ATOM 772 O O . ALA A 1 102 ? 5.528 0.971 -24.169 1.00 56.00 102 ALA A O 1
ATOM 773 N N . ARG A 1 103 ? 6.692 2.240 -25.610 1.00 58.62 103 ARG A N 1
ATOM 774 C CA . ARG A 1 103 ? 7.799 1.290 -25.789 1.00 58.62 103 ARG A CA 1
ATOM 775 C C . ARG A 1 103 ? 8.712 1.147 -24.574 1.00 58.62 103 ARG A C 1
ATOM 777 O O . ARG A 1 103 ? 9.423 0.158 -24.487 1.00 58.62 103 ARG A O 1
ATOM 784 N N . GLY A 1 104 ? 8.759 2.128 -23.670 1.00 51.06 104 GLY A N 1
ATOM 785 C CA . GLY A 1 104 ? 9.636 2.088 -22.488 1.00 51.06 104 GLY A CA 1
ATOM 786 C C . GLY A 1 104 ? 11.146 2.137 -22.780 1.00 51.06 104 GLY A C 1
ATOM 787 O O . GLY A 1 104 ? 11.930 2.282 -21.847 1.00 51.06 104 GLY A O 1
ATOM 788 N N . VAL A 1 105 ? 11.555 2.090 -24.049 1.00 48.47 105 VAL A N 1
ATOM 789 C CA . VAL A 1 105 ? 12.945 2.164 -24.499 1.00 48.47 105 VAL A CA 1
ATOM 790 C C . VAL A 1 105 ? 13.150 3.512 -25.178 1.00 48.47 105 VAL A C 1
ATOM 792 O O . VAL A 1 105 ? 12.732 3.745 -26.314 1.00 48.47 105 VAL A O 1
ATOM 795 N N . HIS A 1 106 ? 13.781 4.440 -24.467 1.00 47.09 106 HIS A N 1
ATOM 796 C CA . HIS A 1 106 ? 14.357 5.605 -25.124 1.00 47.09 106 HIS A CA 1
ATOM 797 C C . HIS A 1 106 ? 15.612 5.138 -25.864 1.00 47.09 106 HIS A C 1
ATOM 799 O O . HIS A 1 106 ? 16.402 4.389 -25.293 1.00 47.09 106 HIS A O 1
ATOM 805 N N . ASN A 1 107 ? 15.813 5.581 -27.111 1.00 42.59 107 ASN A N 1
ATOM 806 C CA . ASN A 1 107 ? 17.117 5.485 -27.768 1.00 42.59 107 ASN A CA 1
ATOM 807 C C . ASN A 1 107 ? 18.098 6.323 -26.945 1.00 42.59 107 ASN A C 1
ATOM 809 O O . ASN A 1 107 ? 18.269 7.517 -27.190 1.00 42.59 107 ASN A O 1
ATOM 813 N N . GLY A 1 108 ? 18.691 5.707 -25.926 1.00 37.25 108 GLY A N 1
ATOM 814 C CA . GLY A 1 108 ? 19.780 6.274 -25.166 1.00 37.25 108 GLY A CA 1
ATOM 815 C C . GLY A 1 108 ? 20.958 6.467 -26.107 1.00 37.25 108 GLY A C 1
ATOM 816 O O . GLY A 1 108 ? 21.810 5.597 -26.236 1.00 37.25 108 GLY A O 1
ATOM 817 N N . ARG A 1 109 ? 21.046 7.640 -26.738 1.00 36.31 109 ARG A N 1
ATOM 818 C CA . ARG A 1 109 ? 22.343 8.304 -26.721 1.00 36.31 109 ARG A CA 1
ATOM 819 C C . ARG A 1 109 ? 22.577 8.604 -25.253 1.00 36.31 109 ARG A C 1
ATOM 821 O O . ARG A 1 109 ? 21.895 9.461 -24.698 1.00 36.31 109 ARG A O 1
ATOM 828 N N . SER A 1 110 ? 23.461 7.834 -24.625 1.00 39.22 110 SER A N 1
ATOM 829 C CA . SER A 1 110 ? 24.037 8.193 -23.337 1.00 39.22 110 SER A CA 1
ATOM 830 C C . SER A 1 110 ? 24.370 9.679 -23.393 1.00 39.22 110 SER A C 1
ATOM 832 O O . SER A 1 110 ? 25.052 10.127 -24.320 1.00 39.22 110 SER A O 1
ATOM 834 N N . ALA A 1 111 ? 23.823 10.446 -22.459 1.00 43.28 111 ALA A N 1
ATOM 835 C CA . ALA A 1 111 ? 24.037 11.878 -22.338 1.00 43.28 111 ALA A CA 1
ATOM 836 C C . ALA A 1 111 ? 25.457 12.188 -21.816 1.00 43.28 111 ALA A C 1
ATOM 838 O O . ALA A 1 111 ? 25.615 13.011 -20.931 1.00 43.28 111 ALA A O 1
ATOM 839 N N . ASP A 1 112 ? 26.479 11.532 -22.376 1.00 40.81 112 ASP A N 1
ATOM 840 C CA . ASP A 1 112 ? 27.894 11.664 -21.995 1.00 40.81 112 ASP A CA 1
ATOM 841 C C . ASP A 1 112 ? 28.772 12.234 -23.122 1.00 40.81 112 ASP A C 1
ATOM 843 O O . ASP A 1 112 ? 29.996 12.233 -23.048 1.00 40.81 112 ASP A O 1
ATOM 847 N N . ARG A 1 113 ? 28.170 12.788 -24.181 1.00 38.78 113 ARG A N 1
ATOM 848 C CA . ARG A 1 113 ? 28.885 13.637 -25.151 1.00 38.78 113 ARG A CA 1
ATOM 849 C C . ARG A 1 113 ? 28.113 14.912 -25.440 1.00 38.78 113 ARG A C 1
ATOM 851 O O . ARG A 1 113 ? 27.579 15.098 -26.528 1.00 38.78 113 ARG A O 1
ATOM 858 N N . GLN A 1 114 ? 28.047 15.782 -24.440 1.00 37.53 114 GLN A N 1
ATOM 859 C CA . GLN A 1 114 ? 27.809 17.215 -24.640 1.00 37.53 114 GLN A CA 1
ATOM 860 C C . GLN A 1 114 ? 28.533 18.066 -23.580 1.00 37.53 114 GLN A C 1
ATOM 862 O O . GLN A 1 114 ? 28.081 19.139 -23.203 1.00 37.53 114 GLN A O 1
ATOM 867 N N . ALA A 1 115 ? 29.697 17.596 -23.125 1.00 41.31 115 ALA A N 1
ATOM 868 C CA . ALA A 1 115 ? 30.690 18.402 -22.423 1.00 41.31 115 ALA A CA 1
ATOM 869 C C . ALA A 1 115 ? 32.010 18.274 -23.193 1.00 41.31 115 ALA A C 1
ATOM 871 O O . ALA A 1 115 ? 32.807 17.380 -22.932 1.00 41.31 115 ALA A O 1
ATOM 872 N N . GLY A 1 116 ? 32.190 19.115 -24.210 1.00 43.09 116 GLY A N 1
ATOM 873 C CA . GLY A 1 116 ? 33.413 19.146 -25.013 1.00 43.09 116 GLY A CA 1
ATOM 874 C C . GLY A 1 116 ? 33.137 19.094 -26.505 1.00 43.09 116 GLY A C 1
ATOM 875 O O . GLY A 1 116 ? 33.349 18.062 -27.118 1.00 43.09 116 GLY A O 1
ATOM 876 N N . GLU A 1 117 ? 32.616 20.190 -27.057 1.00 45.66 117 GLU A N 1
ATOM 877 C CA . GLU A 1 117 ? 32.937 20.688 -28.405 1.00 45.66 117 GLU A CA 1
ATOM 878 C C . GLU A 1 117 ? 32.078 21.929 -28.668 1.00 45.66 117 GLU A C 1
ATOM 880 O O . GLU A 1 117 ? 30.904 21.859 -29.027 1.00 45.66 117 GLU A O 1
ATOM 885 N N . GLY A 1 118 ? 32.669 23.094 -28.405 1.00 35.56 118 GLY A N 1
ATOM 886 C CA . GLY A 1 118 ? 31.981 24.378 -28.455 1.00 35.56 118 GLY A CA 1
ATOM 887 C C . GLY A 1 118 ? 32.932 25.570 -28.487 1.00 35.56 118 GLY A C 1
ATOM 888 O O . GLY A 1 118 ? 32.728 26.503 -27.727 1.00 35.56 118 GLY A O 1
ATOM 889 N N . LYS A 1 119 ? 33.925 25.513 -29.388 1.00 42.91 119 LYS A N 1
ATOM 890 C CA . LYS A 1 119 ? 34.615 26.652 -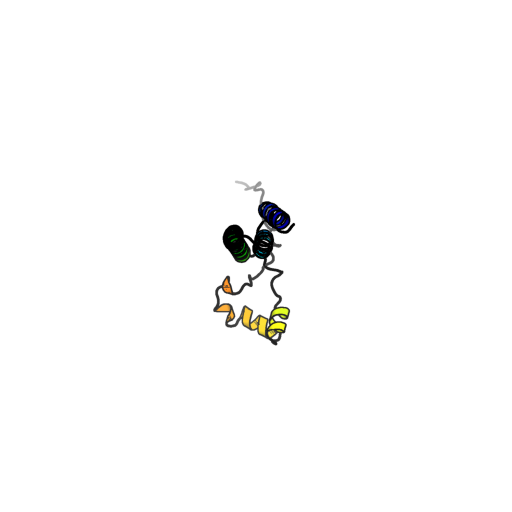30.029 1.00 42.91 119 LYS A CA 1
ATOM 891 C C . LYS A 1 119 ? 35.354 27.612 -29.080 1.00 42.91 119 LYS A C 1
ATOM 893 O O . LYS A 1 119 ? 34.817 28.628 -28.661 1.00 42.91 119 LYS A O 1
ATOM 898 N N . ASP A 1 120 ? 36.621 27.331 -28.788 1.00 42.75 120 ASP A N 1
ATOM 899 C CA . ASP A 1 120 ? 37.735 27.960 -29.519 1.00 42.75 120 ASP A CA 1
ATOM 900 C C . ASP A 1 120 ? 37.379 28.455 -30.925 1.00 42.75 120 ASP A C 1
ATOM 902 O O . ASP A 1 120 ? 37.084 27.687 -31.844 1.00 42.75 120 ASP A O 1
ATOM 906 N N . GLY A 1 121 ? 37.376 29.777 -31.078 1.00 37.09 121 GLY A N 1
ATOM 907 C CA . GLY A 1 121 ? 37.039 30.418 -32.336 1.00 37.09 121 GLY A CA 1
ATOM 908 C C . GLY A 1 121 ? 37.049 31.938 -32.274 1.00 37.09 121 GLY A C 1
ATOM 909 O O . GLY A 1 121 ? 35.993 32.560 -32.244 1.00 37.09 121 GLY A O 1
ATOM 910 N N . MET A 1 122 ? 38.252 32.481 -32.457 1.00 40.78 122 MET A N 1
ATOM 911 C CA . MET A 1 122 ? 38.529 33.678 -33.258 1.00 40.78 122 MET A CA 1
ATOM 912 C C . MET A 1 122 ? 38.557 35.039 -32.545 1.00 40.78 122 MET A C 1
ATOM 914 O O . MET A 1 122 ? 37.630 35.846 -32.633 1.00 40.78 122 MET A O 1
ATOM 918 N N . ASP A 1 123 ? 39.737 35.350 -32.002 1.00 42.62 123 ASP A N 1
ATOM 919 C CA . ASP A 1 123 ? 40.306 36.695 -32.081 1.00 42.62 123 ASP A CA 1
ATOM 920 C C . ASP A 1 123 ? 40.314 37.158 -33.547 1.00 42.62 123 ASP A C 1
ATOM 922 O O . ASP A 1 123 ? 40.928 36.539 -34.420 1.00 42.62 123 ASP A O 1
ATOM 926 N N . LYS A 1 124 ? 39.625 38.264 -33.831 1.00 45.38 124 LYS A N 1
ATOM 927 C CA . LYS A 1 124 ? 39.819 39.034 -35.062 1.00 45.38 124 LYS A CA 1
ATOM 928 C C . LYS A 1 124 ? 40.686 40.236 -34.731 1.00 45.38 124 LYS A C 1
ATOM 930 O O . LYS A 1 124 ? 40.179 41.270 -34.309 1.00 45.38 124 LYS A O 1
ATOM 935 N N . SER A 1 125 ? 41.982 40.106 -34.977 1.00 41.12 125 SER A N 1
ATOM 936 C CA . SER A 1 125 ? 42.860 41.258 -35.128 1.00 41.12 125 SER A CA 1
ATOM 937 C C . SER A 1 125 ? 43.876 40.993 -36.233 1.00 41.12 125 SER A C 1
ATOM 939 O O . SER A 1 125 ? 44.421 39.895 -36.313 1.00 41.12 125 SER A O 1
ATOM 941 N N . THR A 1 126 ? 44.134 42.035 -37.032 1.00 39.16 126 THR A N 1
ATOM 942 C CA . THR A 1 126 ? 45.104 42.146 -38.14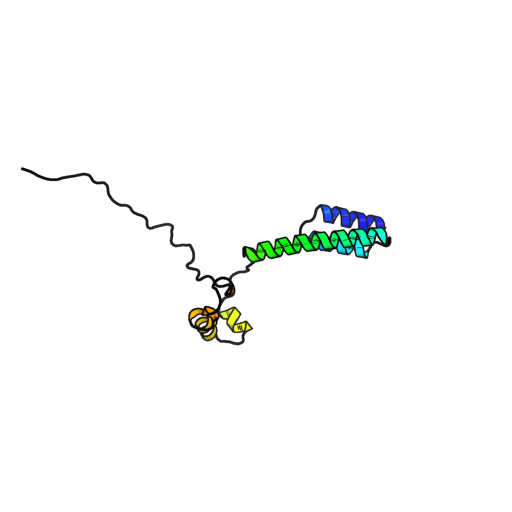6 1.00 39.16 126 THR A CA 1
ATOM 943 C C . THR A 1 126 ? 44.701 41.449 -39.456 1.00 39.16 126 THR A C 1
ATOM 945 O O . THR A 1 126 ? 44.154 40.358 -39.448 1.00 39.16 126 THR A O 1
ATOM 948 N N . ALA A 1 127 ? 44.911 41.991 -40.654 1.00 41.09 127 ALA A N 1
ATOM 949 C CA . ALA A 1 127 ? 45.312 43.309 -41.133 1.00 41.09 127 ALA A CA 1
ATOM 950 C C . ALA A 1 127 ? 44.924 43.358 -42.626 1.00 41.09 127 ALA A C 1
ATOM 952 O O . ALA A 1 127 ? 45.072 42.359 -43.328 1.00 41.09 127 ALA A O 1
ATOM 953 N N . GLY A 1 128 ? 44.429 44.500 -43.104 1.00 34.19 128 GLY A N 1
ATOM 954 C CA . GLY A 1 128 ? 44.241 44.782 -44.528 1.00 34.19 128 GLY A CA 1
ATOM 955 C C . GLY A 1 128 ? 45.259 45.824 -44.972 1.00 34.19 128 GLY A C 1
ATOM 956 O O . GLY A 1 128 ? 45.259 46.939 -44.460 1.00 34.19 128 GLY A O 1
ATOM 957 N N . GLU A 1 129 ? 46.151 45.412 -45.867 1.00 42.12 129 GLU A N 1
ATOM 958 C CA . GLU A 1 129 ? 47.203 46.195 -46.514 1.00 42.12 129 GLU A CA 1
ATOM 959 C C . GLU A 1 129 ? 46.695 47.351 -47.399 1.00 42.12 129 GLU A C 1
ATOM 961 O O . GLU A 1 129 ? 45.675 47.233 -48.067 1.00 42.12 129 GLU A O 1
ATOM 966 N N . ARG A 1 130 ? 47.522 48.409 -47.441 1.00 40.59 130 ARG A N 1
ATOM 967 C CA . ARG A 1 130 ? 47.985 49.185 -48.613 1.00 40.59 130 ARG A CA 1
ATOM 968 C C . ARG A 1 130 ? 46.965 49.551 -49.705 1.00 40.59 130 ARG A C 1
ATOM 970 O O . ARG A 1 130 ? 46.638 48.723 -50.545 1.00 40.59 130 ARG A O 1
ATOM 977 N N . THR A 1 131 ? 46.709 50.855 -49.815 1.00 45.53 131 THR A N 1
ATOM 978 C CA . THR A 1 131 ? 47.131 51.707 -50.953 1.00 45.53 131 THR A CA 1
ATOM 979 C C . THR A 1 131 ? 47.276 53.138 -50.471 1.00 45.53 131 THR A C 1
ATOM 981 O O . THR A 1 131 ? 46.397 53.555 -49.685 1.00 45.53 131 THR A O 1
#

Secondary structure (DSSP, 8-state):
-HHHHHHHHHHHHHH--HHHHHHHHHHHHHH--SHHHHHHHHHHHHHHHHHHHHHHHHHHHHTTT--S---HHHHHHHHT--HHHHHHHHHHSGGGGS-TTTS-------S-SSSS-S-------------

Organism: NCBI:txid2340725

Sequence (131 aa):
MFADEVEQLARRADEAGGAERVELLARAANLAIDPLRRTELLMLTADAAGRAAHEAAGAARRGENRDAQATYEQIGAAARLSRDVVYRQHTHGEALSWSAKARGVHNGRSADRQAGEGKDGMDKSTAGERT

Radius of gyration: 28.88 Å; chains: 1; bounding box: 64×69×77 Å

pLDDT: mean 72.19, std 20.61, range [34.19, 97.5]

Foldseek 3Di:
DLVVQLVVLQVVLVVDAAPSVLVSLVVSLVSDPDPVVSVVSVVSSVVRNVVNVVVVVVCVLVVVPPDDPQQLCNVCVVVVHDSVVSVCCCPPNCVVVDDPSVSSDDPDPPPPPPPDDDDPDDDDDDDDDDD